Protein AF-A0A2D9DN35-F1 (afdb_monomer_lite)

Sequence (174 aa):
MKTDWNKLDKQLSEEIQSYGTCRSKKAFEMILGDEWIEDAVEKAINYNGHSSELAMNCLRHISSTKAAKIAYGIYKGENKGEMNSMAVWLIKQLAVKESYEWIEEFLNDKKVIGWGIGVLDQLLWCEIIDYEDEKKRVDFLLELTLKNSNGELKENVDFIRNYLNEREKTTANN

Secondary structure (DSSP, 8-state):
----HHHHHHHHHHH----SHHHHHHHHHHHHHHHHHHHHHHHHHS--SHHHHHHHHHHHHHT-HHHHHHHHHHHHSS--SHHHHHHHHHHHHH--GGGGGGHHHHHH-TTTHHHHHHHHHHHHHTTSS-HHHHHHHHHHHHHHHHHHTTTTTHHHHHHHHHHHHHHHHHHTT-

pLDDT: mean 91.69, std 9.45, range [47.16, 98.69]

Radius of gyration: 17.57 Å; chains: 1; bounding box: 43×41×51 Å

Structure (mmCIF, N/CA/C/O backbone):
data_AF-A0A2D9DN35-F1
#
_entry.id   AF-A0A2D9DN35-F1
#
loop_
_atom_site.group_PDB
_atom_site.id
_atom_site.type_symbol
_atom_site.label_atom_id
_atom_site.label_alt_id
_atom_site.label_comp_id
_atom_site.label_asym_id
_atom_site.label_entity_id
_atom_site.label_seq_id
_atom_site.pdbx_PDB_ins_code
_atom_site.Cartn_x
_atom_site.Cartn_y
_atom_site.Cartn_z
_atom_site.occupancy
_atom_site.B_iso_or_equiv
_atom_site.auth_seq_id
_atom_site.auth_comp_id
_atom_site.auth_asym_id
_atom_site.auth_atom_id
_atom_site.pdbx_PDB_model_num
ATOM 1 N N . MET A 1 1 ? 23.086 4.054 -20.571 1.00 72.56 1 MET A N 1
ATOM 2 C CA . MET A 1 1 ? 21.804 3.410 -20.929 1.00 72.56 1 MET A CA 1
ATOM 3 C C . MET A 1 1 ? 21.143 4.211 -22.047 1.00 72.56 1 MET A C 1
ATOM 5 O O . MET A 1 1 ? 21.237 5.432 -22.008 1.00 72.56 1 MET A O 1
ATOM 9 N N . LYS A 1 2 ? 20.549 3.563 -23.059 1.00 85.69 2 LYS A N 1
ATOM 10 C CA . LYS A 1 2 ? 19.757 4.227 -24.112 1.00 85.69 2 LYS A CA 1
ATOM 11 C C . LYS A 1 2 ? 18.349 3.633 -24.096 1.00 85.69 2 LYS A C 1
ATOM 13 O O . LYS A 1 2 ? 18.225 2.418 -24.196 1.00 85.69 2 LYS A O 1
ATOM 18 N N . THR A 1 3 ? 17.332 4.479 -23.977 1.00 91.31 3 THR A N 1
ATOM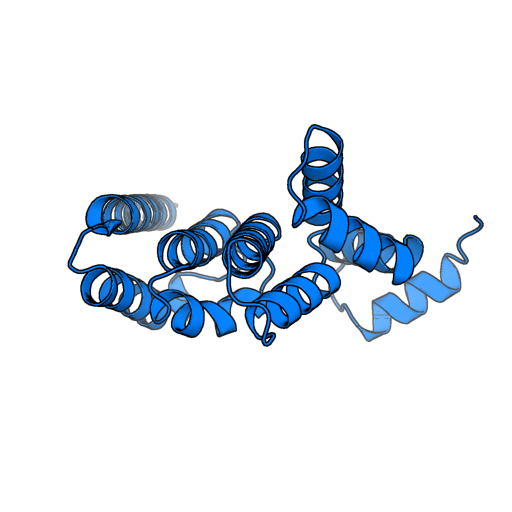 19 C CA . THR A 1 3 ? 15.924 4.065 -23.997 1.00 91.31 3 THR A CA 1
ATOM 20 C C . THR A 1 3 ? 15.382 4.158 -25.418 1.00 91.31 3 THR A C 1
ATOM 22 O O . THR A 1 3 ? 15.498 5.204 -26.057 1.00 91.31 3 THR A O 1
ATOM 25 N N . ASP A 1 4 ? 14.780 3.076 -25.911 1.00 93.31 4 ASP A N 1
ATOM 26 C CA . ASP A 1 4 ? 13.953 3.116 -27.119 1.00 93.31 4 ASP A CA 1
ATOM 27 C C . ASP A 1 4 ? 12.563 3.644 -26.744 1.00 93.31 4 ASP A C 1
ATOM 29 O O . ASP A 1 4 ? 11.698 2.902 -26.272 1.00 93.31 4 ASP A O 1
ATOM 33 N N . TRP A 1 5 ? 12.376 4.954 -26.911 1.00 92.56 5 TRP A N 1
ATOM 34 C CA . TRP A 1 5 ? 11.144 5.645 -26.533 1.00 92.56 5 TRP A CA 1
ATOM 35 C C . TRP A 1 5 ? 9.914 5.149 -27.299 1.00 92.56 5 TRP A C 1
ATOM 37 O O . TRP A 1 5 ? 8.836 5.091 -26.717 1.00 92.56 5 TRP A O 1
ATOM 47 N N . ASN A 1 6 ? 10.066 4.731 -28.561 1.00 92.94 6 ASN A N 1
ATOM 48 C CA . ASN A 1 6 ? 8.948 4.230 -29.365 1.00 92.94 6 ASN A CA 1
ATOM 49 C C . ASN A 1 6 ? 8.497 2.851 -28.882 1.00 92.94 6 ASN A C 1
ATOM 51 O O . ASN A 1 6 ? 7.301 2.580 -28.777 1.00 92.94 6 ASN A O 1
ATOM 55 N N . LYS A 1 7 ? 9.454 1.974 -28.557 1.00 91.88 7 LYS A N 1
ATOM 56 C CA . LYS A 1 7 ? 9.143 0.667 -27.970 1.00 91.88 7 LYS A CA 1
ATOM 57 C C . LYS A 1 7 ? 8.478 0.815 -26.600 1.00 91.88 7 LYS A C 1
ATOM 59 O O . LYS A 1 7 ? 7.496 0.125 -26.337 1.00 91.88 7 LYS A O 1
ATOM 64 N N . LEU A 1 8 ? 8.996 1.709 -25.757 1.00 91.62 8 LEU A N 1
ATOM 65 C CA . LEU A 1 8 ? 8.451 1.964 -24.424 1.00 91.62 8 LEU A CA 1
ATOM 66 C C . LEU A 1 8 ? 7.024 2.519 -24.495 1.00 91.62 8 LEU A C 1
ATOM 68 O O . LEU A 1 8 ? 6.140 2.017 -23.809 1.00 91.62 8 LEU A O 1
ATOM 72 N N . ASP A 1 9 ? 6.778 3.501 -25.365 1.00 90.12 9 ASP A N 1
ATOM 73 C CA . ASP A 1 9 ? 5.440 4.066 -25.554 1.00 90.12 9 ASP A CA 1
ATOM 74 C C . ASP A 1 9 ? 4.434 3.018 -26.051 1.00 90.12 9 ASP A C 1
ATOM 76 O O . ASP A 1 9 ? 3.304 2.958 -25.563 1.00 90.12 9 ASP A O 1
ATOM 80 N N . LYS A 1 10 ? 4.859 2.129 -26.960 1.00 89.50 10 LYS A N 1
ATOM 81 C CA . LYS A 1 10 ? 4.018 1.023 -27.430 1.00 89.50 10 LYS A CA 1
ATOM 82 C C . LYS A 1 10 ? 3.609 0.090 -26.286 1.00 89.50 10 LYS A C 1
ATOM 84 O O . LYS A 1 10 ? 2.426 -0.199 -26.151 1.00 89.50 10 LYS A O 1
ATOM 89 N N . GLN A 1 11 ? 4.560 -0.336 -25.455 1.00 88.94 11 GLN A N 1
ATOM 90 C CA . GLN A 1 11 ? 4.280 -1.212 -24.310 1.00 88.94 11 GLN A CA 1
ATOM 91 C C . GLN A 1 11 ? 3.363 -0.531 -23.280 1.00 88.94 11 GLN A C 1
ATOM 93 O O . GLN A 1 11 ? 2.413 -1.135 -22.794 1.00 88.94 11 GLN A O 1
ATOM 98 N N . LEU A 1 12 ? 3.588 0.755 -22.998 1.00 87.69 12 LEU A N 1
ATOM 99 C CA . LEU A 1 12 ? 2.757 1.517 -22.062 1.00 87.69 12 LEU A CA 1
ATOM 100 C C . LEU A 1 12 ? 1.324 1.720 -22.560 1.00 87.69 12 LEU A C 1
ATOM 102 O O . LEU A 1 12 ? 0.401 1.726 -21.753 1.00 87.69 12 LEU A O 1
ATOM 106 N N . SER A 1 13 ? 1.124 1.890 -23.869 1.00 84.06 13 SER A N 1
ATOM 107 C CA . SER A 1 13 ? -0.213 2.006 -24.470 1.00 84.06 13 SER A CA 1
ATOM 108 C C . SER A 1 13 ? -1.058 0.744 -24.311 1.00 84.06 13 SER A C 1
ATOM 110 O O . SER A 1 13 ? -2.281 0.843 -24.272 1.00 84.06 13 SER A O 1
ATOM 112 N N . GLU A 1 14 ? -0.423 -0.425 -24.227 1.00 79.25 14 GLU A N 1
ATOM 113 C CA . GLU A 1 14 ? -1.110 -1.704 -24.028 1.00 79.25 14 GLU A CA 1
ATOM 114 C C . GLU A 1 14 ? -1.547 -1.889 -22.561 1.00 79.25 14 GLU A C 1
ATOM 116 O O . GLU A 1 14 ? -2.594 -2.482 -22.308 1.00 79.25 14 GLU A O 1
ATOM 121 N N . GLU A 1 15 ? -0.795 -1.337 -21.598 1.00 72.62 15 GLU A N 1
ATOM 122 C CA . GLU A 1 15 ? -1.055 -1.501 -20.158 1.00 72.62 15 GLU A CA 1
ATOM 123 C C . GLU A 1 15 ? -1.851 -0.351 -19.516 1.00 72.62 15 GLU A C 1
ATOM 125 O O . GLU A 1 15 ? -2.627 -0.574 -18.587 1.00 72.62 15 GLU A O 1
ATOM 130 N N . ILE A 1 16 ? -1.654 0.892 -19.968 1.00 72.50 16 ILE A N 1
ATOM 131 C CA . ILE A 1 16 ? -2.187 2.097 -19.320 1.00 72.50 16 ILE A CA 1
ATOM 132 C C . ILE A 1 16 ? -2.898 2.971 -20.357 1.00 72.50 16 ILE A C 1
ATOM 134 O O . ILE A 1 16 ? -2.273 3.657 -21.167 1.00 72.50 16 ILE A O 1
ATOM 138 N N . GLN A 1 17 ? -4.230 3.016 -20.261 1.00 61.88 17 GLN A N 1
ATOM 139 C CA . GLN A 1 17 ? -5.089 3.870 -21.099 1.00 61.88 17 GLN A CA 1
ATOM 140 C C . GLN A 1 17 ? -5.098 5.351 -20.670 1.00 61.88 17 GLN A C 1
ATOM 142 O O . GLN A 1 17 ? -5.709 6.188 -21.328 1.00 61.88 17 GLN A O 1
ATOM 147 N N . SER A 1 18 ? -4.425 5.682 -19.565 1.00 64.06 18 SER A N 1
ATOM 148 C CA . SER A 1 18 ? -4.316 7.040 -19.029 1.00 64.06 18 SER A CA 1
ATOM 149 C C . SER A 1 18 ? -3.029 7.739 -19.488 1.00 64.06 18 SER A C 1
ATOM 151 O O . SER A 1 18 ? -1.944 7.150 -19.510 1.00 64.06 18 SER A O 1
ATOM 153 N N . TYR A 1 19 ? -3.141 9.022 -19.831 1.00 61.59 19 TYR A N 1
ATOM 154 C CA . TYR A 1 19 ? -2.007 9.898 -20.130 1.00 61.59 19 TYR A CA 1
ATOM 155 C C . TYR A 1 19 ? -1.589 10.687 -18.877 1.00 61.59 19 TYR A C 1
ATOM 157 O O . TYR A 1 19 ? -2.409 10.976 -18.010 1.00 61.59 19 TYR A O 1
ATOM 165 N N . GLY A 1 20 ? -0.310 11.069 -18.781 1.00 75.69 20 GLY A N 1
ATOM 166 C CA . GLY A 1 20 ? 0.207 11.905 -17.688 1.00 75.69 20 GLY A CA 1
ATOM 167 C C . GLY A 1 20 ? 1.037 11.144 -16.649 1.00 75.69 20 GLY A C 1
ATOM 168 O O . GLY A 1 20 ? 1.746 10.193 -16.979 1.00 75.69 20 GLY A O 1
ATOM 169 N N . THR A 1 21 ? 0.988 11.585 -15.388 1.00 82.69 21 THR A N 1
ATOM 170 C CA . THR A 1 21 ? 1.923 11.176 -14.320 1.00 82.69 21 THR A CA 1
ATOM 171 C C . THR A 1 21 ? 2.002 9.660 -14.108 1.00 82.69 21 THR A C 1
ATOM 173 O O . THR A 1 21 ? 3.099 9.135 -13.929 1.00 82.69 21 THR A O 1
ATOM 176 N N . CYS A 1 22 ? 0.881 8.933 -14.181 1.00 82.31 22 CYS A N 1
ATOM 177 C CA . CYS A 1 22 ? 0.867 7.473 -14.017 1.00 82.31 22 CYS A CA 1
ATOM 178 C C . CYS A 1 22 ? 1.678 6.754 -15.106 1.00 82.31 22 CYS A C 1
ATOM 180 O O . CYS A 1 22 ? 2.436 5.830 -14.813 1.00 82.31 22 CYS A O 1
ATOM 182 N N . ARG A 1 23 ? 1.578 7.223 -16.356 1.00 86.50 23 ARG A N 1
ATOM 183 C CA . ARG A 1 23 ? 2.323 6.673 -17.495 1.00 86.50 23 ARG A CA 1
ATOM 184 C C . ARG A 1 23 ? 3.824 6.925 -17.350 1.00 86.50 23 ARG A C 1
ATOM 186 O O . ARG A 1 23 ? 4.614 6.015 -17.579 1.00 86.50 23 ARG A O 1
ATOM 193 N N . SER A 1 24 ? 4.221 8.117 -16.897 1.00 90.62 24 SER A N 1
ATOM 194 C CA . SER A 1 24 ? 5.630 8.455 -16.635 1.00 90.62 24 SER A CA 1
ATOM 195 C C . SER A 1 24 ? 6.232 7.624 -15.502 1.00 90.62 24 SER A C 1
ATOM 197 O O . SER A 1 24 ? 7.355 7.142 -15.620 1.00 90.62 24 SER A O 1
ATOM 199 N N . LYS A 1 25 ? 5.484 7.411 -14.415 1.00 91.81 25 LYS A N 1
ATOM 200 C CA . LYS A 1 25 ? 5.902 6.552 -13.297 1.00 91.81 25 LYS A CA 1
ATOM 201 C C . LYS A 1 25 ? 6.174 5.118 -13.754 1.00 91.81 25 LYS A C 1
ATOM 203 O O . LYS A 1 25 ? 7.239 4.572 -13.470 1.00 91.81 25 LYS A O 1
ATOM 208 N N . LYS A 1 26 ? 5.262 4.549 -14.549 1.00 90.75 26 LYS A N 1
ATOM 209 C CA . LYS A 1 26 ? 5.444 3.219 -15.142 1.00 90.75 26 LYS A CA 1
ATOM 210 C C . LYS A 1 26 ? 6.619 3.172 -16.120 1.00 90.75 26 LYS A C 1
ATOM 212 O O . LYS A 1 26 ? 7.404 2.231 -16.085 1.00 90.75 26 LYS A O 1
ATOM 217 N N . ALA A 1 27 ? 6.785 4.207 -16.943 1.00 92.81 27 ALA A N 1
ATOM 218 C CA . ALA A 1 27 ? 7.933 4.337 -17.834 1.00 92.81 27 ALA A CA 1
ATOM 219 C C . ALA A 1 27 ? 9.259 4.285 -17.057 1.00 92.81 27 ALA A C 1
ATOM 221 O O . ALA A 1 27 ? 10.172 3.570 -17.461 1.00 92.81 27 ALA A O 1
ATOM 222 N N . PHE A 1 28 ? 9.358 4.991 -15.924 1.00 94.25 28 PHE A N 1
ATOM 223 C CA . PHE A 1 28 ? 10.541 4.933 -15.064 1.00 94.25 28 PHE A CA 1
ATOM 224 C C . PHE A 1 28 ? 10.764 3.547 -14.461 1.00 94.25 28 PHE A C 1
ATOM 226 O O . PHE A 1 28 ? 11.894 3.071 -14.501 1.00 94.25 28 PHE A O 1
ATOM 233 N N . GLU A 1 29 ? 9.715 2.875 -13.974 1.00 93.31 29 GLU A N 1
ATOM 234 C CA . GLU A 1 29 ? 9.812 1.486 -13.495 1.00 93.31 29 GLU A CA 1
ATOM 235 C C . GLU A 1 29 ? 10.405 0.563 -14.580 1.00 93.31 29 GLU A C 1
ATOM 237 O O . GLU A 1 29 ? 11.322 -0.206 -14.304 1.00 93.31 29 GLU A O 1
ATOM 242 N N . MET A 1 30 ? 9.963 0.700 -15.836 1.00 92.94 30 MET A N 1
ATOM 243 C CA . MET A 1 30 ? 10.468 -0.094 -16.967 1.00 92.94 30 MET A CA 1
ATOM 244 C C . MET A 1 30 ? 11.896 0.273 -17.394 1.00 92.94 30 MET A C 1
ATOM 246 O O . MET A 1 30 ? 12.655 -0.600 -17.808 1.00 92.94 30 MET A O 1
ATOM 250 N N . ILE A 1 31 ? 12.263 1.556 -17.329 1.00 94.69 31 ILE A N 1
ATOM 251 C CA . ILE A 1 31 ? 13.608 2.039 -17.677 1.00 94.69 31 ILE A CA 1
ATOM 252 C C . ILE A 1 31 ? 14.641 1.584 -16.644 1.00 94.69 31 ILE A C 1
ATOM 254 O O . ILE A 1 31 ? 15.755 1.228 -17.021 1.00 94.69 31 ILE A O 1
ATOM 258 N N . LEU A 1 32 ? 14.288 1.632 -15.358 1.00 94.62 32 LEU A N 1
ATOM 259 C CA . LEU A 1 32 ? 15.157 1.203 -14.262 1.00 94.62 32 LEU A CA 1
ATOM 260 C C . LEU A 1 32 ? 15.327 -0.320 -14.262 1.00 94.62 32 LEU A C 1
ATOM 262 O O . LEU A 1 32 ? 16.431 -0.809 -14.032 1.00 94.62 32 LEU A O 1
ATOM 266 N N . GLY A 1 33 ? 14.262 -1.046 -14.608 1.00 94.50 33 GLY A N 1
ATOM 267 C CA . GLY A 1 33 ? 14.291 -2.492 -14.774 1.00 94.50 33 GLY A CA 1
ATOM 268 C C . GLY A 1 33 ? 14.248 -3.260 -13.455 1.00 94.50 33 GLY A C 1
ATOM 269 O O . GLY A 1 33 ? 14.333 -2.706 -12.360 1.00 94.50 33 GLY A O 1
ATOM 270 N N . ASP A 1 34 ? 14.089 -4.572 -13.589 1.00 95.56 34 ASP A N 1
ATOM 271 C CA . ASP A 1 34 ? 13.761 -5.477 -12.488 1.00 95.56 34 ASP A CA 1
ATOM 272 C C . ASP A 1 34 ? 14.842 -5.525 -11.410 1.00 95.56 34 ASP A C 1
ATOM 274 O O . ASP A 1 34 ? 14.535 -5.349 -10.235 1.00 95.56 34 ASP A O 1
ATOM 278 N N . GLU A 1 35 ? 16.100 -5.675 -11.826 1.00 96.56 35 GLU A N 1
ATOM 279 C CA . GLU A 1 35 ? 17.253 -5.760 -10.922 1.00 96.56 35 GLU A CA 1
ATOM 280 C C . GLU A 1 35 ? 17.375 -4.511 -10.042 1.00 96.56 35 GLU A C 1
ATOM 282 O O . GLU A 1 35 ? 17.629 -4.612 -8.844 1.00 96.56 35 GLU A O 1
ATOM 287 N N . TRP A 1 36 ? 17.142 -3.325 -10.616 1.00 96.81 36 TRP A N 1
ATOM 288 C CA . TRP A 1 36 ? 17.196 -2.077 -9.860 1.00 96.81 36 TRP A CA 1
ATOM 289 C C . TRP A 1 36 ? 16.062 -1.988 -8.835 1.00 96.81 36 TRP A C 1
ATOM 291 O O . TRP A 1 36 ? 16.273 -1.526 -7.716 1.00 96.81 36 TRP A O 1
ATOM 301 N N . ILE A 1 37 ? 14.854 -2.433 -9.201 1.00 98.06 3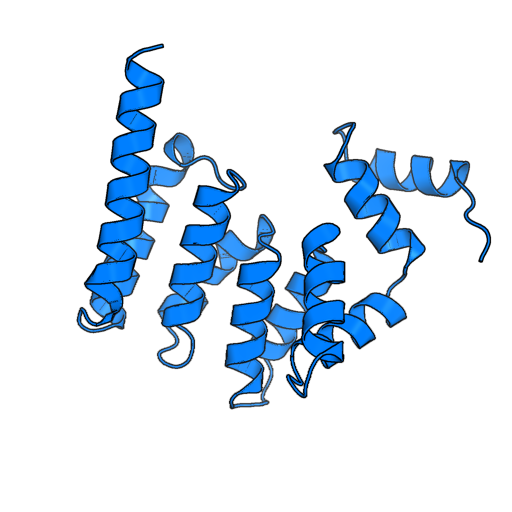7 ILE A N 1
ATOM 302 C CA . ILE A 1 37 ? 13.700 -2.431 -8.294 1.00 98.06 37 ILE A CA 1
ATOM 303 C C . ILE A 1 37 ? 13.921 -3.413 -7.140 1.00 98.06 37 ILE A C 1
ATOM 305 O O . ILE A 1 37 ? 13.636 -3.070 -5.994 1.00 98.06 37 ILE A O 1
ATOM 309 N N . GLU A 1 38 ? 14.432 -4.610 -7.426 1.00 97.31 38 GLU A N 1
ATOM 310 C CA . GLU A 1 38 ? 14.734 -5.631 -6.419 1.00 97.31 38 GLU A CA 1
ATOM 311 C C . GLU A 1 38 ? 15.802 -5.150 -5.429 1.00 97.31 38 GLU A C 1
ATOM 313 O O . GLU A 1 38 ? 15.555 -5.177 -4.221 1.00 97.31 38 GLU A O 1
ATOM 318 N N . ASP A 1 39 ? 16.921 -4.609 -5.926 1.00 96.12 39 ASP A N 1
ATOM 319 C CA . ASP A 1 39 ? 17.983 -4.024 -5.093 1.00 96.12 39 ASP A CA 1
ATOM 320 C C . ASP A 1 39 ? 17.453 -2.868 -4.232 1.00 96.12 39 ASP A C 1
ATOM 322 O O . ASP A 1 39 ? 17.688 -2.817 -3.023 1.00 96.12 39 ASP A O 1
ATOM 326 N N . ALA A 1 40 ? 16.656 -1.966 -4.813 1.00 97.31 40 ALA A N 1
ATOM 327 C CA . ALA A 1 40 ? 16.078 -0.849 -4.075 1.00 97.31 40 ALA A CA 1
ATOM 328 C C . ALA A 1 40 ? 15.108 -1.311 -2.973 1.00 97.31 40 ALA A C 1
ATOM 330 O O . ALA A 1 40 ? 15.092 -0.723 -1.889 1.00 97.31 40 ALA A O 1
ATOM 331 N N . VAL A 1 41 ? 14.311 -2.359 -3.215 1.00 97.19 41 VAL A N 1
ATOM 332 C CA . VAL A 1 41 ? 13.412 -2.937 -2.202 1.00 97.19 41 VAL A CA 1
ATOM 333 C C . VAL A 1 41 ? 14.216 -3.575 -1.077 1.00 97.19 41 VAL A C 1
ATOM 335 O O . VAL A 1 41 ? 13.962 -3.277 0.092 1.00 97.19 41 VAL A O 1
ATOM 338 N N . GLU A 1 42 ? 15.203 -4.407 -1.413 1.00 95.12 42 GLU A N 1
ATOM 339 C CA . GLU A 1 42 ? 16.092 -5.023 -0.429 1.00 95.12 42 GLU A CA 1
ATOM 340 C C . GLU A 1 42 ? 16.769 -3.947 0.425 1.00 95.12 42 GLU A C 1
ATOM 342 O O . GLU A 1 42 ? 16.766 -4.018 1.657 1.00 95.12 42 GLU A O 1
ATOM 347 N N . LYS A 1 43 ? 17.280 -2.894 -0.217 1.00 95.56 43 LYS A N 1
ATOM 348 C CA . LYS A 1 43 ? 17.971 -1.800 0.457 1.00 95.56 43 LYS A CA 1
ATOM 349 C C . LYS A 1 43 ? 17.058 -0.976 1.361 1.00 95.56 43 LYS A C 1
ATOM 351 O O . LYS A 1 43 ? 17.489 -0.556 2.439 1.00 95.56 43 LYS A O 1
ATOM 356 N N . ALA A 1 44 ? 15.819 -0.736 0.936 1.00 95.50 44 ALA A N 1
ATOM 357 C CA . ALA A 1 44 ? 14.815 -0.022 1.717 1.00 95.50 44 ALA A CA 1
ATOM 358 C C . ALA A 1 44 ? 14.360 -0.824 2.950 1.00 95.50 44 ALA A C 1
ATOM 360 O O . ALA A 1 44 ? 14.175 -0.240 4.016 1.00 95.50 44 ALA A O 1
ATOM 361 N N . ILE A 1 45 ? 14.208 -2.147 2.818 1.00 93.75 45 ILE A N 1
ATOM 362 C CA . ILE A 1 45 ? 13.767 -3.040 3.902 1.00 93.75 45 ILE A CA 1
ATOM 363 C C . ILE A 1 45 ? 14.892 -3.316 4.902 1.00 93.75 45 ILE A C 1
ATOM 365 O O . ILE A 1 45 ? 14.648 -3.309 6.108 1.00 93.75 45 ILE A O 1
ATOM 369 N N . ASN A 1 46 ? 16.126 -3.512 4.426 1.00 89.38 46 ASN A N 1
ATOM 370 C CA . ASN A 1 46 ? 17.321 -3.678 5.257 1.00 89.38 46 ASN A CA 1
ATOM 371 C C . ASN A 1 46 ? 17.782 -2.324 5.823 1.00 89.38 46 ASN A C 1
ATOM 373 O O . ASN A 1 46 ? 18.893 -1.872 5.542 1.00 89.38 46 ASN A O 1
ATOM 377 N N . TYR A 1 47 ? 16.901 -1.658 6.572 1.00 76.81 47 TYR A N 1
ATOM 378 C CA . TYR A 1 47 ? 17.034 -0.285 7.055 1.00 76.81 47 TYR A CA 1
ATOM 379 C C . TYR A 1 47 ? 18.339 -0.071 7.839 1.00 76.81 47 TYR A C 1
ATOM 381 O O . TYR A 1 47 ? 18.427 -0.356 9.031 1.00 76.81 47 TYR A O 1
ATOM 389 N N . ASN A 1 48 ? 19.382 0.417 7.156 1.00 75.94 48 ASN A N 1
ATOM 390 C CA . ASN A 1 48 ? 20.740 0.519 7.703 1.00 75.94 48 ASN A CA 1
ATOM 391 C C . ASN A 1 48 ? 21.442 1.852 7.396 1.00 75.94 48 ASN A C 1
ATOM 393 O O . ASN A 1 48 ? 22.668 1.918 7.298 1.00 75.94 48 ASN A O 1
ATOM 397 N N . GLY A 1 49 ? 20.668 2.934 7.285 1.00 74.50 49 GLY A N 1
ATOM 398 C CA . GLY A 1 49 ? 21.170 4.307 7.178 1.00 74.50 49 GLY A CA 1
ATOM 399 C C . GLY A 1 49 ? 20.625 5.061 5.966 1.00 74.50 49 GLY A C 1
ATOM 400 O O . GLY A 1 49 ? 19.623 4.673 5.370 1.00 74.50 49 GLY A O 1
ATOM 401 N N . HIS A 1 50 ? 21.310 6.140 5.573 1.00 79.75 50 HIS A N 1
ATOM 402 C CA . HIS A 1 50 ? 20.843 7.086 4.542 1.00 79.75 50 HIS A CA 1
ATOM 403 C C . HIS A 1 50 ? 20.532 6.450 3.178 1.00 79.75 50 HIS A C 1
ATOM 405 O O . HIS A 1 50 ? 19.711 6.954 2.416 1.00 79.75 50 HIS A O 1
ATOM 411 N N . SER A 1 51 ? 21.185 5.334 2.856 1.00 88.25 51 SER A N 1
ATOM 412 C CA . SER A 1 51 ? 20.961 4.632 1.590 1.00 88.25 51 SER A CA 1
ATOM 413 C C . SER A 1 51 ? 19.606 3.912 1.536 1.00 88.25 51 SER A C 1
ATOM 415 O O . SER A 1 51 ? 19.032 3.817 0.454 1.00 88.25 51 SER A O 1
ATOM 417 N N . SER A 1 52 ? 19.052 3.482 2.675 1.00 91.62 52 SER A N 1
ATOM 418 C CA . SER A 1 52 ? 17.709 2.886 2.749 1.00 91.62 52 SER A CA 1
ATOM 419 C C . SER A 1 52 ? 16.612 3.924 2.517 1.00 91.62 52 SER A C 1
ATOM 421 O O . SER A 1 52 ? 15.662 3.670 1.779 1.00 91.62 52 SER A O 1
ATOM 423 N N . GLU A 1 53 ? 16.763 5.123 3.087 1.00 91.56 53 GLU A N 1
ATOM 424 C CA . GLU A 1 53 ? 15.821 6.227 2.878 1.00 91.56 53 GLU A CA 1
ATOM 425 C C . GLU A 1 53 ? 15.846 6.729 1.429 1.00 91.56 53 GLU A C 1
ATOM 427 O O . GLU A 1 53 ? 14.791 6.987 0.847 1.00 91.56 53 GLU A O 1
ATOM 432 N N . LEU A 1 54 ? 17.031 6.820 0.815 1.00 94.94 54 LEU A N 1
ATOM 433 C CA . LEU A 1 54 ? 17.146 7.171 -0.600 1.00 94.94 54 LEU A CA 1
ATOM 434 C C . LEU A 1 54 ? 16.446 6.134 -1.490 1.00 94.94 54 LEU A C 1
ATOM 436 O O . LEU A 1 54 ? 15.652 6.516 -2.348 1.00 94.94 54 LEU A O 1
ATOM 440 N N . ALA A 1 55 ? 16.692 4.840 -1.261 1.00 96.44 55 ALA A N 1
ATOM 441 C CA . ALA A 1 55 ? 16.046 3.767 -2.014 1.00 96.44 55 ALA A CA 1
ATOM 442 C C . ALA A 1 55 ? 14.514 3.821 -1.879 1.00 96.44 55 ALA A C 1
ATOM 444 O O . ALA A 1 55 ? 13.805 3.834 -2.887 1.00 96.44 55 ALA A O 1
ATOM 445 N N . MET A 1 56 ? 14.004 3.958 -0.649 1.00 96.00 56 MET A N 1
ATOM 446 C CA . MET A 1 56 ? 12.570 4.110 -0.388 1.00 96.00 56 MET A CA 1
ATOM 447 C C . MET A 1 56 ? 11.982 5.324 -1.113 1.00 96.00 56 MET A C 1
ATOM 449 O O . MET A 1 56 ? 10.956 5.193 -1.780 1.00 96.00 56 MET A O 1
ATOM 453 N N . ASN A 1 57 ? 12.628 6.492 -1.038 1.00 95.12 57 ASN A N 1
ATOM 454 C CA . ASN A 1 57 ? 12.122 7.706 -1.679 1.00 95.12 57 ASN A CA 1
ATOM 455 C C . ASN A 1 57 ? 12.092 7.587 -3.207 1.00 95.12 57 ASN A C 1
ATOM 457 O O . ASN A 1 57 ? 11.126 8.030 -3.832 1.00 95.12 57 ASN A O 1
ATOM 461 N N . CYS A 1 58 ? 13.100 6.952 -3.812 1.00 96.44 58 CYS A N 1
ATOM 462 C CA . CYS A 1 58 ? 13.095 6.680 -5.246 1.00 96.44 58 CYS A CA 1
ATOM 463 C C . CYS A 1 58 ? 11.919 5.770 -5.634 1.00 96.44 58 CYS A C 1
ATOM 465 O O . CYS A 1 58 ? 11.175 6.102 -6.557 1.00 96.44 58 CYS A O 1
ATOM 467 N N . LEU A 1 59 ? 11.697 4.675 -4.895 1.00 97.31 59 LEU A N 1
ATOM 468 C CA . LEU A 1 59 ? 10.572 3.761 -5.125 1.00 97.31 59 LEU A CA 1
ATOM 469 C C . LEU A 1 59 ? 9.209 4.441 -4.922 1.00 97.31 59 LEU A C 1
ATOM 471 O O . LEU A 1 59 ? 8.290 4.248 -5.722 1.00 97.31 59 LEU A O 1
ATOM 475 N N . ARG A 1 60 ? 9.080 5.276 -3.885 1.00 95.44 60 ARG A N 1
ATOM 476 C CA . ARG A 1 60 ? 7.876 6.068 -3.598 1.00 95.44 60 ARG A CA 1
ATOM 477 C C . ARG A 1 60 ? 7.566 7.050 -4.720 1.00 95.44 60 ARG A C 1
ATOM 479 O O . ARG A 1 60 ? 6.407 7.176 -5.111 1.00 95.44 60 ARG A O 1
ATOM 486 N N . HIS A 1 61 ? 8.580 7.723 -5.264 1.00 94.81 61 HIS A N 1
ATOM 487 C CA . HIS A 1 61 ? 8.387 8.704 -6.330 1.00 94.81 61 HIS A CA 1
ATOM 488 C C . HIS A 1 61 ? 7.810 8.071 -7.601 1.00 94.81 61 HIS A C 1
ATOM 490 O O . HIS A 1 61 ? 6.929 8.649 -8.240 1.00 94.81 61 HIS A O 1
ATOM 496 N N . ILE A 1 62 ? 8.253 6.856 -7.933 1.00 94.88 62 ILE A N 1
ATOM 497 C CA . ILE A 1 62 ? 7.721 6.101 -9.072 1.00 94.88 62 ILE A CA 1
ATOM 498 C C . ILE A 1 62 ? 6.453 5.303 -8.729 1.00 94.88 62 ILE A C 1
ATOM 500 O O . ILE A 1 62 ? 5.866 4.720 -9.631 1.00 94.88 62 ILE A O 1
ATOM 504 N N . SER A 1 63 ? 6.013 5.280 -7.463 1.00 92.75 63 SER A N 1
ATOM 505 C CA . SER A 1 63 ? 4.875 4.479 -6.973 1.00 92.75 63 SER A CA 1
ATOM 506 C C . SER A 1 63 ? 4.880 3.057 -7.548 1.00 92.75 63 SER A C 1
ATOM 508 O O . SER A 1 63 ? 3.905 2.613 -8.149 1.00 92.75 63 SER A O 1
ATOM 510 N N . SER A 1 64 ? 6.022 2.372 -7.439 1.00 94.56 64 SER A N 1
ATOM 511 C CA . SER A 1 64 ? 6.246 1.100 -8.130 1.00 94.56 64 SER A CA 1
ATOM 512 C C . SER A 1 64 ? 5.326 -0.006 -7.602 1.00 94.56 64 SER A C 1
ATOM 514 O O . SER A 1 64 ? 5.505 -0.517 -6.493 1.00 94.56 64 SER A O 1
ATOM 516 N N . THR A 1 65 ? 4.367 -0.432 -8.430 1.00 93.56 65 THR A N 1
ATOM 517 C CA . THR A 1 65 ? 3.541 -1.621 -8.168 1.00 93.56 65 THR A CA 1
ATOM 518 C C . THR A 1 65 ? 4.412 -2.870 -8.059 1.00 93.56 65 THR A C 1
ATOM 520 O O . THR A 1 65 ? 4.123 -3.756 -7.251 1.00 93.56 65 THR A O 1
ATOM 523 N N . LYS A 1 66 ? 5.493 -2.964 -8.846 1.00 96.06 66 LYS A N 1
ATOM 524 C CA . LYS A 1 66 ? 6.415 -4.100 -8.766 1.00 96.06 66 LYS A CA 1
ATOM 525 C C . LYS A 1 66 ? 7.103 -4.165 -7.402 1.00 96.06 66 LYS A C 1
ATOM 527 O O . LYS A 1 66 ? 7.083 -5.221 -6.774 1.00 96.06 66 LYS A O 1
ATOM 532 N N . ALA A 1 67 ? 7.620 -3.041 -6.910 1.00 97.94 67 ALA A N 1
ATOM 533 C CA . ALA A 1 67 ? 8.231 -2.948 -5.588 1.00 97.94 67 ALA A CA 1
ATOM 534 C C . ALA A 1 67 ? 7.249 -3.329 -4.475 1.00 97.94 67 ALA A C 1
ATOM 536 O O . ALA A 1 67 ? 7.601 -4.090 -3.576 1.00 97.94 67 ALA A O 1
ATOM 537 N N . ALA A 1 68 ? 5.995 -2.874 -4.570 1.00 97.88 68 ALA A N 1
ATOM 538 C CA . ALA A 1 68 ? 4.958 -3.233 -3.607 1.00 97.88 68 ALA A CA 1
ATOM 539 C C . ALA A 1 68 ? 4.669 -4.742 -3.597 1.00 97.88 68 ALA A C 1
ATOM 541 O O . ALA A 1 68 ? 4.524 -5.328 -2.528 1.00 97.88 68 ALA A O 1
ATOM 542 N N . LYS A 1 69 ? 4.638 -5.390 -4.769 1.00 97.94 69 LYS A N 1
ATOM 543 C CA . LYS A 1 69 ? 4.459 -6.847 -4.884 1.00 97.94 69 LYS A CA 1
ATOM 544 C C . LYS A 1 69 ? 5.644 -7.626 -4.314 1.00 97.94 69 LYS A C 1
ATOM 546 O O . LYS A 1 69 ? 5.424 -8.628 -3.640 1.00 97.94 69 LYS A O 1
ATOM 551 N N . ILE A 1 70 ? 6.877 -7.167 -4.540 1.00 97.50 70 ILE A N 1
ATOM 552 C CA . ILE A 1 70 ? 8.077 -7.781 -3.947 1.00 97.50 70 ILE A CA 1
ATOM 553 C C . ILE A 1 70 ? 8.027 -7.651 -2.421 1.00 97.50 70 ILE A C 1
ATOM 555 O O . ILE A 1 70 ? 8.177 -8.648 -1.718 1.00 97.50 70 ILE A O 1
ATOM 559 N N . ALA A 1 71 ? 7.739 -6.453 -1.902 1.00 97.50 71 ALA A N 1
ATOM 560 C CA . ALA A 1 71 ? 7.585 -6.223 -0.469 1.00 97.50 71 ALA A CA 1
ATOM 561 C C . ALA A 1 71 ? 6.470 -7.101 0.126 1.00 97.50 71 ALA A C 1
ATOM 563 O O . ALA A 1 71 ? 6.664 -7.741 1.156 1.00 97.50 71 ALA A O 1
ATOM 564 N N . TYR A 1 72 ? 5.329 -7.229 -0.554 1.00 97.81 72 TYR A N 1
ATOM 565 C CA . TYR A 1 72 ? 4.266 -8.131 -0.115 1.00 97.81 72 TYR A CA 1
ATOM 566 C C . TYR A 1 72 ? 4.724 -9.597 -0.111 1.00 97.81 72 TYR A C 1
ATOM 568 O O . TYR A 1 72 ? 4.474 -10.313 0.854 1.00 97.81 72 TYR A O 1
ATOM 576 N N . GLY A 1 73 ? 5.485 -10.032 -1.119 1.00 96.81 73 GLY A N 1
ATOM 577 C CA . GLY A 1 73 ? 6.128 -11.348 -1.132 1.00 96.81 73 GLY A CA 1
ATOM 578 C C . GLY A 1 73 ? 7.055 -11.580 0.068 1.00 96.81 73 GLY A C 1
ATOM 579 O O . GLY A 1 73 ? 7.008 -12.647 0.676 1.00 96.81 73 GLY A O 1
ATOM 580 N N . ILE A 1 74 ? 7.838 -10.570 0.465 1.00 95.56 74 ILE A N 1
ATOM 581 C CA . ILE A 1 74 ? 8.698 -10.622 1.660 1.00 95.56 74 ILE A CA 1
ATOM 582 C C . ILE A 1 74 ? 7.858 -10.740 2.935 1.00 95.56 74 ILE A C 1
ATOM 584 O O . ILE A 1 74 ? 8.168 -11.565 3.792 1.00 95.56 74 ILE A O 1
ATOM 588 N N . TYR A 1 75 ? 6.772 -9.970 3.048 1.00 96.06 75 TYR A N 1
ATOM 589 C CA . TYR A 1 75 ? 5.828 -10.077 4.162 1.00 96.06 75 TYR A CA 1
ATOM 590 C C . TYR A 1 75 ? 5.234 -11.493 4.286 1.00 96.06 75 TYR A C 1
ATOM 592 O O . TYR A 1 75 ? 5.159 -12.029 5.393 1.00 96.06 75 TYR A O 1
ATOM 600 N N . LYS A 1 76 ? 4.861 -12.105 3.153 1.00 94.94 76 LYS A N 1
ATOM 601 C CA . LYS A 1 76 ? 4.277 -13.454 3.068 1.00 94.94 76 LYS A CA 1
ATOM 602 C C . LYS A 1 76 ? 5.284 -14.593 3.253 1.00 94.94 76 LYS A C 1
ATOM 604 O O . LYS A 1 76 ? 4.861 -15.732 3.447 1.00 94.94 76 LYS A O 1
ATOM 609 N N . GLY A 1 77 ? 6.580 -14.313 3.136 1.00 90.06 77 GLY A N 1
ATOM 610 C CA . GLY A 1 77 ? 7.640 -15.314 3.204 1.00 90.06 77 GLY A CA 1
ATOM 611 C C . GLY A 1 77 ? 7.786 -15.969 4.581 1.00 90.06 77 GLY A C 1
ATOM 612 O O . GLY A 1 77 ? 7.253 -15.511 5.589 1.00 90.06 77 GLY A O 1
ATOM 613 N N . GLU A 1 78 ? 8.559 -17.056 4.633 1.00 76.12 78 GLU A N 1
ATOM 614 C CA . GLU A 1 78 ? 8.829 -17.791 5.881 1.00 76.12 78 GLU A CA 1
ATOM 615 C C . GLU A 1 78 ? 9.747 -17.034 6.851 1.00 76.12 78 GLU A C 1
ATOM 617 O O . GLU A 1 78 ? 9.797 -17.365 8.041 1.00 76.12 78 GLU A O 1
ATOM 622 N N . ASN A 1 79 ? 10.445 -16.003 6.365 1.00 65.06 79 ASN A N 1
ATOM 623 C CA . ASN A 1 79 ? 11.192 -15.083 7.209 1.00 65.06 79 ASN A CA 1
ATOM 624 C C . ASN A 1 79 ? 10.209 -14.419 8.175 1.00 65.06 79 ASN A C 1
ATOM 626 O O . ASN A 1 79 ? 9.230 -13.812 7.758 1.00 65.06 79 ASN A O 1
ATOM 630 N N . LYS A 1 80 ? 10.444 -14.582 9.478 1.00 65.88 80 LYS A N 1
ATOM 631 C CA . LYS A 1 80 ? 9.617 -14.005 10.541 1.00 65.88 80 LYS A CA 1
ATOM 632 C C . LYS A 1 80 ? 10.473 -13.028 11.329 1.00 65.88 80 LYS A C 1
ATOM 634 O O . LYS A 1 80 ? 11.386 -13.451 12.030 1.00 65.88 80 LYS A O 1
ATOM 639 N N . GLY A 1 81 ? 10.155 -11.740 11.271 1.00 76.88 81 GLY A N 1
ATOM 640 C CA . GLY A 1 81 ? 10.845 -10.744 12.089 1.00 76.88 81 GLY A CA 1
ATOM 641 C C . GLY A 1 81 ? 10.580 -9.310 11.658 1.00 76.88 81 GLY A C 1
ATOM 642 O O . GLY A 1 81 ? 9.521 -8.992 11.121 1.00 76.88 81 GLY A O 1
ATOM 643 N N . GLU A 1 82 ? 11.566 -8.453 11.902 1.00 86.12 82 GLU A N 1
ATOM 644 C CA . GLU A 1 82 ? 11.544 -7.029 11.552 1.00 86.12 82 GLU A CA 1
ATOM 645 C C . GLU A 1 82 ? 11.350 -6.800 10.045 1.00 86.12 82 GLU A C 1
ATOM 647 O O . GLU 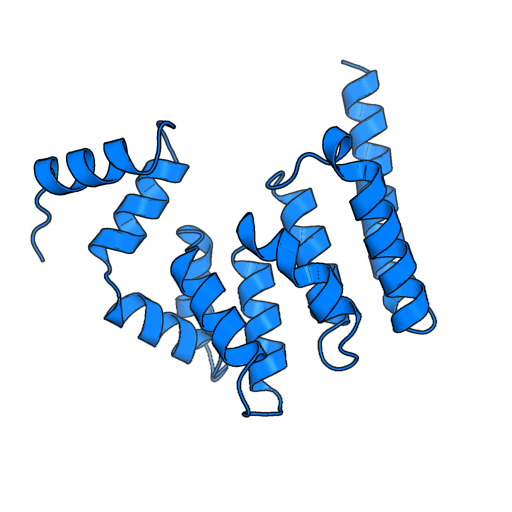A 1 82 ? 10.637 -5.880 9.656 1.00 86.12 82 GLU A O 1
ATOM 652 N N . MET A 1 83 ? 11.865 -7.698 9.196 1.00 89.44 83 MET A N 1
ATOM 653 C CA . MET A 1 83 ? 11.723 -7.608 7.737 1.00 89.44 83 MET A CA 1
ATOM 654 C C . MET A 1 83 ? 10.262 -7.604 7.267 1.00 89.44 83 MET A C 1
ATOM 656 O O . MET A 1 83 ? 9.929 -6.842 6.367 1.00 89.44 83 MET A O 1
ATOM 660 N N . ASN A 1 84 ? 9.371 -8.397 7.875 1.00 91.88 84 ASN A N 1
ATOM 661 C CA . ASN A 1 84 ? 7.948 -8.419 7.504 1.00 91.88 84 ASN A CA 1
ATOM 662 C C . ASN A 1 84 ? 7.293 -7.078 7.841 1.00 91.88 84 ASN A C 1
ATOM 664 O O . ASN A 1 84 ? 6.515 -6.549 7.053 1.00 91.88 84 ASN A O 1
ATOM 668 N N . SER A 1 85 ? 7.638 -6.510 8.999 1.00 93.94 85 SER A N 1
ATOM 669 C CA . SER A 1 85 ? 7.144 -5.198 9.418 1.00 93.94 85 SER A CA 1
ATOM 670 C C . SER A 1 85 ? 7.658 -4.093 8.497 1.00 93.94 85 SER A C 1
ATOM 672 O O . SER A 1 85 ? 6.869 -3.292 7.999 1.00 93.94 85 SER A O 1
ATOM 674 N N . MET A 1 86 ? 8.954 -4.113 8.172 1.00 94.94 86 MET A N 1
ATOM 675 C CA . MET A 1 86 ? 9.565 -3.171 7.233 1.00 94.94 86 MET A CA 1
ATOM 676 C C . MET A 1 86 ? 9.018 -3.310 5.811 1.00 94.94 86 MET A C 1
ATOM 678 O O . MET A 1 86 ? 8.884 -2.313 5.103 1.00 94.94 86 MET A O 1
ATOM 682 N N . ALA A 1 87 ? 8.630 -4.513 5.398 1.00 96.69 87 ALA A N 1
ATOM 683 C CA . ALA A 1 87 ? 7.962 -4.725 4.125 1.00 96.69 87 ALA A CA 1
ATOM 684 C C . ALA A 1 87 ? 6.577 -4.056 4.085 1.00 96.69 87 ALA A C 1
ATOM 686 O O . ALA A 1 87 ? 6.280 -3.339 3.131 1.00 96.69 87 ALA A O 1
ATOM 687 N N . VAL A 1 88 ? 5.754 -4.206 5.132 1.00 97.56 88 V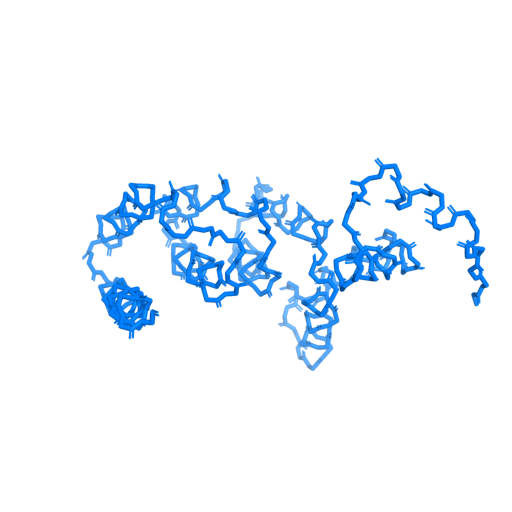AL A N 1
ATOM 688 C CA . VAL A 1 88 ? 4.446 -3.520 5.213 1.00 97.56 88 VAL A CA 1
ATOM 689 C C . VAL A 1 88 ? 4.620 -2.004 5.333 1.00 97.56 88 VAL A C 1
ATOM 691 O O . VAL A 1 88 ? 3.885 -1.246 4.698 1.00 97.56 88 VAL A O 1
ATOM 694 N N . TRP A 1 89 ? 5.639 -1.541 6.063 1.00 97.19 89 TRP A N 1
ATOM 695 C CA . TRP A 1 89 ? 6.022 -0.129 6.074 1.00 97.19 89 TRP A CA 1
ATOM 696 C C . TRP A 1 89 ? 6.369 0.380 4.670 1.00 97.19 89 TRP A C 1
ATOM 698 O O . TRP A 1 89 ? 5.895 1.446 4.281 1.00 97.19 89 TRP A O 1
ATOM 708 N N . LEU A 1 90 ? 7.144 -0.371 3.881 1.00 97.75 90 LEU A N 1
ATOM 709 C CA . LEU A 1 90 ? 7.474 0.028 2.514 1.00 97.75 90 LEU A CA 1
ATOM 710 C C . LEU A 1 90 ? 6.210 0.087 1.650 1.00 97.75 90 LEU A C 1
ATOM 712 O O . LEU A 1 90 ? 5.996 1.086 0.971 1.00 97.75 90 LEU A O 1
ATOM 716 N N . ILE A 1 91 ? 5.326 -0.914 1.731 1.00 98.38 91 ILE A N 1
ATOM 717 C CA . ILE A 1 91 ? 4.034 -0.918 1.020 1.00 98.38 91 ILE A CA 1
ATOM 718 C C . ILE A 1 91 ? 3.223 0.342 1.343 1.00 98.38 91 ILE A C 1
ATOM 720 O O . ILE A 1 91 ? 2.694 0.974 0.424 1.00 98.38 91 ILE A O 1
ATOM 724 N N . LYS A 1 92 ? 3.178 0.749 2.620 1.00 97.69 92 LYS A N 1
ATOM 725 C CA . LYS A 1 92 ? 2.570 2.021 3.029 1.00 97.69 92 LYS A CA 1
ATOM 726 C C . LYS A 1 92 ? 3.192 3.191 2.266 1.00 97.69 92 LYS A C 1
ATOM 728 O O . LYS A 1 92 ? 2.452 3.988 1.706 1.00 97.69 92 LYS A O 1
ATOM 733 N N . GLN A 1 93 ? 4.521 3.305 2.229 1.00 96.75 93 GLN A N 1
ATOM 734 C CA . GLN A 1 93 ? 5.193 4.429 1.559 1.00 96.75 93 GLN A CA 1
ATOM 735 C C . GLN A 1 93 ? 4.894 4.497 0.057 1.00 96.75 93 GLN A C 1
ATOM 737 O O . GLN A 1 93 ? 4.828 5.593 -0.498 1.00 96.75 93 GLN A O 1
ATOM 742 N N . LEU A 1 94 ? 4.723 3.347 -0.602 1.00 96.62 94 LEU A N 1
ATOM 743 C CA . LEU A 1 94 ? 4.478 3.274 -2.044 1.00 96.62 94 LEU A CA 1
ATOM 744 C C . LEU A 1 94 ? 3.051 3.674 -2.436 1.00 96.62 94 LEU A C 1
ATOM 746 O O . LEU A 1 94 ? 2.873 4.210 -3.530 1.00 96.62 94 LEU A O 1
ATOM 750 N N . ALA A 1 95 ? 2.072 3.430 -1.555 1.00 94.56 95 ALA A N 1
ATOM 751 C CA . ALA A 1 95 ? 0.667 3.811 -1.731 1.00 94.56 95 ALA A CA 1
ATOM 752 C C . ALA A 1 95 ? 0.089 3.408 -3.104 1.00 94.56 95 ALA A C 1
ATOM 754 O O . ALA A 1 95 ? -0.460 4.231 -3.835 1.00 94.56 95 ALA A O 1
ATOM 755 N N . VAL A 1 96 ? 0.253 2.140 -3.486 1.00 94.75 96 VAL A N 1
ATOM 756 C CA . VAL A 1 96 ? -0.255 1.611 -4.764 1.00 94.75 96 VAL A CA 1
ATOM 757 C C . VAL A 1 96 ? -1.643 1.003 -4.596 1.00 94.75 96 VAL A C 1
ATOM 759 O O . VAL A 1 96 ? -1.939 0.427 -3.557 1.00 94.75 96 VAL A O 1
ATOM 762 N N . LYS A 1 97 ? -2.492 1.076 -5.624 1.00 93.81 97 LYS A N 1
ATOM 763 C CA . LYS A 1 97 ? -3.892 0.626 -5.538 1.00 93.81 97 LYS A CA 1
ATOM 764 C C . LYS A 1 97 ? -4.029 -0.836 -5.105 1.00 93.81 97 LYS A C 1
ATOM 766 O O . LYS A 1 97 ? -4.904 -1.158 -4.309 1.00 93.81 97 LYS A O 1
ATOM 771 N N . GLU A 1 98 ? -3.153 -1.714 -5.588 1.00 95.12 98 GLU A N 1
ATOM 772 C CA . GLU A 1 98 ? -3.174 -3.139 -5.252 1.00 95.12 98 GLU A CA 1
ATOM 773 C C . GLU A 1 98 ? -2.997 -3.418 -3.757 1.00 95.12 98 GLU A C 1
ATOM 775 O O . GLU A 1 98 ? -3.472 -4.449 -3.284 1.00 95.12 98 GLU A O 1
ATOM 780 N N . SER A 1 99 ? -2.357 -2.518 -2.999 1.00 97.69 99 SER A N 1
ATOM 781 C CA . SER A 1 99 ? -2.158 -2.739 -1.567 1.00 97.69 99 SER A CA 1
ATOM 782 C C . SER A 1 99 ? -3.446 -2.649 -0.759 1.00 97.69 99 SER A C 1
ATOM 784 O O . SER A 1 99 ? -3.480 -3.163 0.359 1.00 97.69 99 SER A O 1
ATOM 786 N N . TYR A 1 100 ? -4.518 -2.088 -1.330 1.00 98.06 100 TYR A N 1
ATOM 787 C CA . TYR A 1 100 ? -5.834 -2.054 -0.700 1.00 98.06 100 TYR A CA 1
ATOM 788 C C . TYR A 1 100 ? -6.372 -3.459 -0.401 1.00 98.06 100 TYR A C 1
ATOM 790 O O . TYR A 1 100 ? -6.945 -3.705 0.662 1.00 98.06 100 TYR A O 1
ATOM 798 N N . GLU A 1 101 ? -6.093 -4.412 -1.294 1.00 97.94 101 GLU A N 1
ATOM 799 C CA . GLU A 1 101 ? -6.515 -5.806 -1.151 1.00 97.94 101 GLU A CA 1
ATOM 800 C C . GLU A 1 101 ? -5.773 -6.557 -0.039 1.00 97.94 101 GLU A C 1
ATOM 802 O O . GLU A 1 101 ? -6.226 -7.609 0.404 1.00 97.94 101 GLU A O 1
ATOM 807 N N . TRP A 1 102 ? -4.654 -6.020 0.451 1.00 98.50 102 TRP A N 1
ATOM 808 C CA . TRP A 1 102 ? -3.820 -6.669 1.468 1.00 98.50 102 TRP A CA 1
ATOM 809 C C . TRP A 1 102 ? -4.076 -6.148 2.885 1.00 98.50 102 TRP A C 1
ATOM 811 O O . TRP A 1 102 ? -3.616 -6.754 3.852 1.00 98.50 102 TRP A O 1
ATOM 821 N N . ILE A 1 103 ? -4.811 -5.040 3.035 1.00 98.56 103 ILE A N 1
ATOM 822 C CA . ILE A 1 103 ? -4.966 -4.352 4.326 1.00 98.56 103 ILE A CA 1
ATOM 823 C C . ILE A 1 103 ? -5.600 -5.259 5.369 1.00 98.56 103 ILE A C 1
ATOM 825 O O . ILE A 1 103 ? -5.100 -5.331 6.486 1.00 98.56 103 ILE A O 1
ATOM 829 N N . GLU A 1 104 ? -6.664 -5.981 5.020 1.00 98.56 104 GLU A N 1
ATOM 830 C CA . GLU A 1 104 ? -7.322 -6.888 5.963 1.00 98.56 104 GLU A CA 1
ATOM 831 C C . GLU A 1 104 ? -6.344 -7.931 6.519 1.00 98.56 104 GLU A C 1
ATOM 833 O O . GLU A 1 104 ? -6.359 -8.224 7.714 1.00 98.56 104 GLU A O 1
ATOM 838 N N . GLU A 1 105 ? -5.442 -8.447 5.685 1.00 98.19 105 GLU A N 1
ATOM 839 C CA . GLU A 1 105 ? -4.411 -9.377 6.133 1.00 98.19 105 GLU A CA 1
ATOM 840 C C . GLU A 1 105 ? -3.452 -8.709 7.130 1.00 98.19 105 GLU A C 1
ATOM 842 O O . GLU A 1 105 ? -3.228 -9.242 8.219 1.00 98.19 105 GLU A O 1
ATOM 847 N N . PHE A 1 106 ? -2.965 -7.504 6.818 1.00 98.12 106 PHE A N 1
ATOM 848 C CA . PHE A 1 106 ? -2.093 -6.747 7.722 1.00 98.12 106 PHE A CA 1
ATOM 849 C C . PHE A 1 106 ? -2.775 -6.424 9.054 1.00 98.12 106 PHE A C 1
ATOM 851 O O . PHE A 1 106 ? -2.137 -6.474 10.103 1.00 98.12 106 PHE A O 1
ATOM 858 N N . LEU A 1 107 ? -4.076 -6.124 9.033 1.00 98.50 107 LEU A N 1
ATOM 859 C CA . LEU A 1 107 ? -4.851 -5.820 10.235 1.00 98.50 107 LEU A CA 1
ATOM 860 C C . LEU A 1 107 ? -5.143 -7.052 11.101 1.00 98.50 107 LEU A C 1
ATOM 862 O O . LEU A 1 107 ? -5.476 -6.917 12.279 1.00 98.50 107 LEU A O 1
ATOM 866 N N . ASN A 1 108 ? -5.022 -8.259 10.549 1.00 98.00 108 ASN A N 1
ATOM 867 C CA . ASN A 1 108 ? -5.105 -9.506 11.309 1.00 98.00 108 ASN A CA 1
ATOM 868 C C . ASN A 1 108 ? -3.748 -9.941 11.889 1.00 98.00 108 ASN A C 1
ATOM 870 O O . ASN A 1 108 ? -3.708 -10.765 12.806 1.00 98.00 108 ASN A O 1
ATOM 874 N N . ASP A 1 109 ? -2.640 -9.367 11.420 1.00 95.88 109 ASP A N 1
ATOM 875 C CA . ASP A 1 109 ? -1.305 -9.645 11.939 1.00 95.88 109 ASP A CA 1
ATOM 876 C C . ASP A 1 109 ? -0.873 -8.599 12.976 1.00 95.88 109 ASP A C 1
ATOM 878 O O . ASP A 1 109 ? -0.482 -7.470 12.675 1.00 95.88 109 ASP A O 1
ATOM 882 N N . LYS A 1 110 ? -0.871 -9.025 14.243 1.00 93.44 110 LYS A N 1
ATOM 883 C CA . LYS A 1 110 ? -0.487 -8.213 15.407 1.00 93.44 110 LYS A CA 1
ATOM 884 C C . LYS A 1 110 ? 0.890 -7.555 15.283 1.00 93.44 110 LYS A C 1
ATOM 886 O O . LYS A 1 110 ? 1.116 -6.539 15.929 1.00 93.44 110 LYS A O 1
ATOM 891 N N . LYS A 1 111 ? 1.814 -8.115 14.497 1.00 93.00 111 LYS A N 1
ATOM 892 C CA . LYS A 1 111 ? 3.168 -7.561 14.342 1.00 93.00 111 LYS A CA 1
ATOM 893 C C . LYS A 1 111 ? 3.217 -6.355 13.413 1.00 93.00 111 LYS A C 1
ATOM 895 O O . LYS A 1 111 ? 4.165 -5.577 13.494 1.00 93.00 111 LYS A O 1
ATOM 900 N N . VAL A 1 112 ? 2.237 -6.222 12.520 1.00 96.06 112 VAL A N 1
ATOM 901 C CA . VAL A 1 112 ? 2.245 -5.212 11.452 1.00 96.06 112 VAL A CA 1
ATOM 902 C C . VAL A 1 112 ? 0.969 -4.380 11.396 1.00 96.06 112 VAL A C 1
ATOM 904 O O . VAL A 1 112 ? 0.919 -3.442 10.610 1.00 96.06 112 VAL A O 1
ATOM 907 N N . ILE A 1 113 ? -0.030 -4.654 12.240 1.00 97.38 113 ILE A N 1
ATOM 908 C CA . ILE A 1 113 ? -1.313 -3.935 12.286 1.00 97.38 113 ILE A CA 1
ATOM 909 C C . ILE A 1 113 ? -1.156 -2.406 12.305 1.00 97.38 113 ILE A C 1
ATOM 911 O O . ILE A 1 113 ? -1.891 -1.713 11.606 1.00 97.38 113 ILE A O 1
ATOM 915 N N . GLY A 1 114 ? -0.153 -1.878 13.019 1.00 97.12 114 GLY A N 1
ATOM 916 C CA . GLY A 1 114 ? 0.158 -0.443 13.031 1.00 97.12 114 GLY A CA 1
ATOM 917 C C . GLY A 1 114 ? 0.572 0.106 11.659 1.00 97.12 114 GLY A C 1
ATOM 918 O O . GLY A 1 114 ? 0.175 1.207 11.282 1.00 97.12 114 GLY A O 1
ATOM 919 N N . TRP A 1 115 ? 1.307 -0.674 10.863 1.00 97.81 115 TRP A N 1
ATOM 920 C CA . TRP A 1 115 ? 1.578 -0.328 9.468 1.00 97.81 115 TRP A CA 1
ATOM 921 C C . TRP A 1 115 ? 0.390 -0.614 8.559 1.00 97.81 115 TRP A C 1
ATOM 923 O O . TRP A 1 115 ? 0.150 0.180 7.658 1.00 97.81 115 TRP A O 1
ATOM 933 N N . GLY A 1 116 ? -0.384 -1.669 8.821 1.00 98.12 116 GLY A N 1
ATOM 934 C CA . GLY A 1 116 ? -1.598 -2.004 8.078 1.00 98.12 116 GLY A CA 1
ATOM 935 C C . GLY A 1 116 ? -2.608 -0.857 8.056 1.00 98.12 116 GLY A C 1
ATOM 936 O O . GLY A 1 116 ? -3.044 -0.449 6.981 1.00 98.12 116 GLY A O 1
ATOM 937 N N . ILE A 1 117 ? -2.904 -0.257 9.216 1.00 98.44 117 ILE A N 1
ATOM 938 C CA . ILE A 1 117 ? -3.763 0.936 9.269 1.00 98.44 117 ILE A CA 1
ATOM 939 C C . ILE A 1 117 ? -3.110 2.137 8.573 1.00 98.44 117 ILE A C 1
ATOM 941 O O . ILE A 1 117 ? -3.784 2.915 7.904 1.00 98.44 117 ILE A O 1
ATOM 945 N N . GLY A 1 118 ? -1.782 2.253 8.653 1.00 98.25 118 GLY A N 1
ATOM 946 C CA . GLY A 1 118 ? -1.029 3.271 7.928 1.00 98.25 118 GLY A CA 1
ATOM 947 C C . GLY A 1 118 ? -1.111 3.129 6.404 1.00 98.25 118 GLY A C 1
ATOM 948 O O . GLY A 1 118 ? -1.075 4.145 5.715 1.00 98.25 118 GLY A O 1
ATOM 949 N N . VAL A 1 119 ? -1.232 1.907 5.866 1.00 98.50 119 VAL A N 1
ATOM 950 C CA . VAL A 1 119 ? -1.489 1.679 4.432 1.00 98.50 119 VAL A CA 1
ATOM 951 C C . VAL A 1 119 ? -2.852 2.260 4.056 1.00 98.50 119 VAL A C 1
ATOM 953 O O . VAL A 1 119 ? -2.934 2.993 3.075 1.00 98.50 119 VAL A O 1
ATOM 956 N N . LEU A 1 120 ? -3.898 1.983 4.847 1.00 98.50 120 LEU A N 1
ATOM 957 C CA . LEU A 1 120 ? -5.242 2.522 4.605 1.00 98.50 120 LEU A CA 1
ATOM 958 C C . LEU A 1 120 ? -5.239 4.054 4.593 1.00 98.50 120 LEU A C 1
ATOM 960 O O . LEU A 1 120 ? -5.718 4.658 3.637 1.00 98.50 120 LEU A O 1
ATOM 964 N N . ASP A 1 121 ? -4.657 4.658 5.629 1.00 97.94 121 ASP A N 1
ATOM 965 C CA . ASP A 1 121 ? -4.501 6.109 5.754 1.00 97.94 121 ASP A CA 1
ATOM 966 C C . ASP A 1 121 ? -3.817 6.709 4.519 1.00 97.94 121 ASP A C 1
ATOM 968 O O . ASP A 1 121 ? -4.337 7.627 3.887 1.00 97.94 121 ASP A O 1
ATOM 972 N N . GLN A 1 122 ? -2.693 6.125 4.092 1.00 96.88 122 GLN A N 1
ATOM 973 C CA . GLN A 1 122 ? -1.944 6.645 2.953 1.00 96.88 122 GLN A CA 1
ATOM 974 C C . GLN A 1 122 ? -2.718 6.542 1.630 1.00 96.88 122 GLN A C 1
ATOM 976 O O . GLN A 1 122 ? -2.617 7.452 0.807 1.00 96.88 122 GLN A O 1
ATOM 981 N N . LEU A 1 123 ? -3.482 5.465 1.413 1.00 97.12 123 LEU A N 1
ATOM 982 C CA . LEU A 1 123 ? -4.308 5.307 0.211 1.00 97.12 123 LEU A CA 1
ATOM 983 C C . LEU A 1 123 ? -5.463 6.312 0.167 1.00 97.12 123 LEU A C 1
ATOM 985 O O . LEU A 1 123 ? -5.754 6.838 -0.907 1.00 97.12 123 LEU A O 1
ATOM 989 N N . LEU A 1 124 ? -6.087 6.593 1.315 1.00 96.38 124 LEU A N 1
ATOM 990 C CA . LEU A 1 124 ? -7.140 7.604 1.439 1.00 96.38 124 LEU A CA 1
ATOM 991 C C . LEU A 1 124 ? -6.577 9.011 1.221 1.00 96.38 124 LEU A C 1
ATOM 993 O O . LEU A 1 124 ? -7.116 9.769 0.419 1.00 96.38 124 LEU A O 1
ATOM 997 N N . TRP A 1 125 ? -5.465 9.336 1.885 1.00 93.88 125 TRP A N 1
ATOM 998 C CA . TRP A 1 125 ? -4.807 10.639 1.790 1.00 93.88 125 TRP A CA 1
ATOM 999 C C . TRP A 1 125 ? -4.308 10.953 0.377 1.00 93.88 125 TRP A C 1
ATOM 1001 O O . TRP A 1 125 ? -4.408 12.083 -0.092 1.00 93.88 125 TRP A O 1
ATOM 1011 N N . CYS A 1 126 ? -3.751 9.955 -0.314 1.00 91.69 126 CYS A N 1
ATOM 1012 C CA . CYS A 1 126 ? -3.289 10.101 -1.694 1.00 91.69 126 CYS A CA 1
ATOM 1013 C C . CYS A 1 126 ? -4.407 9.944 -2.735 1.00 91.69 126 CYS A C 1
ATOM 1015 O O . CYS A 1 126 ? -4.093 9.925 -3.924 1.00 91.69 126 CYS A O 1
ATOM 1017 N N . GLU A 1 127 ? -5.667 9.806 -2.306 1.00 92.44 127 GLU A N 1
ATOM 1018 C CA . GLU A 1 127 ? -6.839 9.630 -3.175 1.00 92.44 127 GLU A CA 1
ATOM 1019 C C . GLU A 1 127 ? -6.677 8.468 -4.176 1.00 92.44 127 GLU A C 1
ATOM 1021 O O . GLU A 1 127 ? -7.157 8.509 -5.306 1.00 92.44 127 GLU A O 1
ATOM 1026 N N . ILE A 1 128 ? -5.962 7.414 -3.766 1.00 93.06 128 ILE A N 1
ATOM 1027 C CA . ILE A 1 128 ? -5.731 6.212 -4.584 1.00 93.06 128 ILE A CA 1
ATOM 1028 C C . ILE A 1 128 ? -6.976 5.324 -4.604 1.00 93.06 128 ILE A C 1
ATOM 1030 O O . ILE A 1 128 ? -7.239 4.629 -5.590 1.00 93.06 128 ILE A O 1
ATOM 1034 N N . ILE A 1 129 ? -7.734 5.355 -3.508 1.00 93.81 129 ILE A N 1
ATOM 1035 C CA . ILE A 1 129 ? -9.068 4.775 -3.403 1.00 93.81 129 ILE A CA 1
ATOM 1036 C C . ILE A 1 129 ? -10.090 5.902 -3.260 1.00 93.81 129 ILE A C 1
ATOM 1038 O O . ILE A 1 129 ? -9.839 6.898 -2.575 1.00 93.81 129 ILE A O 1
ATOM 1042 N N . ASP A 1 130 ? -11.236 5.734 -3.911 1.00 90.31 130 ASP A N 1
ATOM 1043 C CA . ASP A 1 130 ? -12.369 6.630 -3.730 1.00 90.31 130 ASP A CA 1
ATOM 1044 C C . ASP A 1 130 ? -13.109 6.225 -2.455 1.00 90.31 130 ASP A C 1
ATOM 1046 O O . ASP A 1 130 ? -13.598 5.101 -2.328 1.00 90.31 130 ASP A O 1
ATOM 1050 N N . TYR A 1 131 ? -13.142 7.129 -1.480 1.00 89.69 131 TYR A N 1
ATOM 1051 C CA . TYR A 1 131 ? -13.788 6.859 -0.204 1.00 89.69 131 TYR A CA 1
ATOM 1052 C C . TYR A 1 131 ? -15.307 6.718 -0.344 1.00 89.69 131 TYR A C 1
ATOM 1054 O O . TYR A 1 131 ? -15.887 5.903 0.367 1.00 89.69 131 TYR A O 1
ATOM 1062 N N . GLU A 1 132 ? -15.951 7.457 -1.249 1.00 88.75 132 GLU A N 1
ATOM 1063 C CA . GLU A 1 132 ? -17.411 7.409 -1.389 1.00 88.75 132 GLU A CA 1
ATOM 1064 C C . GLU A 1 132 ? -17.868 6.042 -1.909 1.00 88.75 132 GLU A C 1
ATOM 1066 O O . GLU A 1 132 ? -18.821 5.455 -1.386 1.00 88.75 132 GLU A O 1
ATOM 1071 N N . ASP A 1 133 ? -17.126 5.488 -2.869 1.00 92.88 133 ASP A N 1
ATOM 1072 C CA . ASP A 1 133 ? -17.384 4.155 -3.418 1.00 92.88 133 ASP A CA 1
ATOM 1073 C C . ASP A 1 133 ? -17.034 3.040 -2.413 1.00 92.88 133 ASP A C 1
ATOM 1075 O O . ASP A 1 133 ? -17.731 2.025 -2.325 1.00 92.88 133 ASP A O 1
ATOM 1079 N N . GLU A 1 134 ? -15.983 3.232 -1.609 1.00 95.81 134 GLU A N 1
ATOM 1080 C CA . GLU A 1 134 ? -15.426 2.203 -0.719 1.00 95.81 134 GLU A CA 1
ATOM 1081 C C . GLU A 1 134 ? -15.810 2.368 0.763 1.00 95.81 134 GLU A C 1
ATOM 1083 O O . GLU A 1 134 ? -15.323 1.624 1.622 1.00 95.81 134 GLU A O 1
ATOM 1088 N N . LYS A 1 135 ? -16.715 3.299 1.095 1.00 94.94 135 LYS A N 1
ATOM 1089 C CA . LYS A 1 135 ? -17.055 3.695 2.477 1.00 94.94 135 LYS A CA 1
ATOM 1090 C C . LYS A 1 135 ? -17.292 2.512 3.411 1.00 94.94 135 LYS A C 1
ATOM 1092 O O . LYS A 1 135 ? -16.699 2.425 4.483 1.00 94.94 135 LYS A O 1
ATOM 1097 N N . LYS A 1 136 ? -18.096 1.539 2.971 1.00 97.00 136 LYS A N 1
ATOM 1098 C CA . LYS A 1 136 ? -18.418 0.338 3.765 1.00 97.00 136 LYS A CA 1
ATOM 1099 C C . LYS A 1 136 ? -17.183 -0.495 4.104 1.00 97.00 136 LYS A C 1
ATOM 1101 O O . LYS A 1 136 ? -17.094 -1.033 5.205 1.00 97.00 136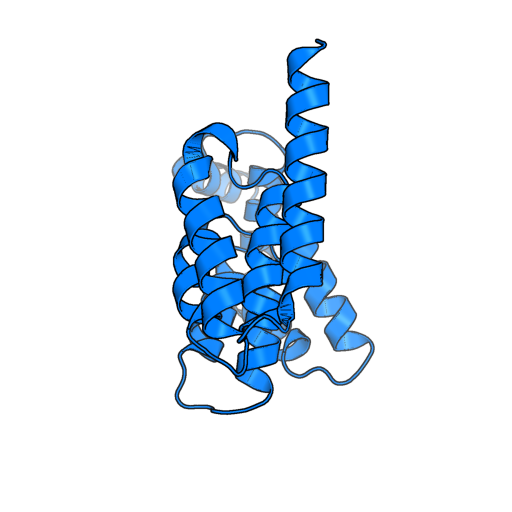 LYS A O 1
ATOM 1106 N N . ARG A 1 137 ? -16.256 -0.640 3.154 1.00 97.81 137 ARG A N 1
ATOM 1107 C CA . ARG A 1 137 ? -15.026 -1.412 3.347 1.00 97.81 137 ARG A CA 1
ATOM 1108 C C . ARG A 1 137 ? -14.052 -0.642 4.229 1.00 97.81 137 ARG A C 1
ATOM 1110 O O . ARG A 1 137 ? -13.464 -1.241 5.122 1.00 97.81 137 ARG A O 1
ATOM 1117 N N . VAL A 1 138 ? -13.933 0.671 4.042 1.00 98.00 138 VAL A N 1
ATOM 1118 C CA . VAL A 1 138 ? -13.128 1.537 4.916 1.00 98.00 138 VAL A CA 1
ATOM 1119 C C . VAL A 1 138 ? -13.622 1.456 6.362 1.00 98.00 138 VAL A C 1
ATOM 1121 O O . VAL A 1 138 ? -12.825 1.153 7.247 1.00 98.00 138 VAL A O 1
ATOM 1124 N N . ASP A 1 139 ? -14.926 1.604 6.601 1.00 97.50 139 ASP A N 1
ATOM 1125 C CA . ASP A 1 139 ? -15.521 1.477 7.938 1.00 97.50 139 ASP A CA 1
ATOM 1126 C C . ASP A 1 139 ? -15.242 0.104 8.563 1.00 97.50 139 ASP A C 1
ATOM 1128 O O . ASP A 1 139 ? -14.830 0.015 9.722 1.00 97.50 139 ASP A O 1
ATOM 1132 N N . PHE A 1 140 ? -15.397 -0.971 7.783 1.00 98.50 140 PHE A N 1
ATOM 1133 C CA . PHE A 1 140 ? -15.056 -2.323 8.222 1.00 98.50 140 PHE A CA 1
ATOM 1134 C C . PHE A 1 140 ? -13.583 -2.447 8.638 1.00 98.50 140 PHE A C 1
ATOM 1136 O O . PHE A 1 140 ? -13.302 -3.007 9.696 1.00 98.50 140 PHE A O 1
ATOM 1143 N N . LEU A 1 141 ? -12.644 -1.914 7.851 1.00 98.69 141 LEU A N 1
ATOM 1144 C CA . LEU A 1 141 ? -11.211 -1.980 8.157 1.00 98.69 141 LEU A CA 1
ATOM 1145 C C . LEU A 1 141 ? -10.853 -1.161 9.409 1.00 98.69 141 LEU A C 1
ATOM 1147 O O . LEU A 1 141 ? -10.022 -1.593 10.213 1.00 98.69 141 LEU A O 1
ATOM 1151 N N . LEU A 1 142 ? -11.496 -0.010 9.624 1.00 98.44 142 LEU A N 1
ATOM 1152 C CA . LEU A 1 142 ? -11.313 0.798 10.835 1.00 98.44 142 LEU A CA 1
ATOM 1153 C C . LEU A 1 142 ? -11.810 0.060 12.088 1.00 98.44 142 LEU A C 1
ATOM 1155 O O . LEU A 1 142 ? -11.100 -0.005 13.093 1.00 98.44 142 LEU A O 1
ATOM 1159 N N . GLU A 1 143 ? -12.988 -0.562 12.022 1.00 98.50 143 GLU A N 1
ATOM 1160 C CA . GLU A 1 143 ? -13.522 -1.382 13.117 1.00 98.50 143 GLU A CA 1
ATOM 1161 C C . GLU A 1 143 ? -12.678 -2.639 13.363 1.00 98.50 143 GLU A C 1
ATOM 1163 O O . GLU A 1 143 ? -12.383 -2.991 14.510 1.00 98.50 143 GLU A O 1
ATOM 1168 N N . LEU A 1 144 ? -12.220 -3.293 12.291 1.00 98.69 144 LEU A N 1
ATOM 1169 C CA . LEU A 1 144 ? -11.309 -4.430 12.380 1.00 98.69 144 LEU A CA 1
ATOM 1170 C C . LEU A 1 144 ? -10.009 -4.033 13.082 1.00 98.69 144 LEU A C 1
ATOM 1172 O O . LEU A 1 144 ? -9.538 -4.781 13.936 1.00 98.69 144 LEU A O 1
ATOM 1176 N N . THR A 1 145 ? -9.472 -2.848 12.782 1.00 98.44 145 THR A N 1
ATOM 1177 C CA . THR A 1 145 ? -8.282 -2.302 13.447 1.00 98.44 145 THR A CA 1
ATOM 1178 C C . THR A 1 145 ? -8.514 -2.159 14.946 1.00 98.44 145 THR A C 1
ATOM 1180 O O . THR A 1 145 ? -7.729 -2.694 15.723 1.00 98.44 145 THR A O 1
ATOM 1183 N N . LEU A 1 146 ? -9.608 -1.515 15.373 1.00 98.31 146 LEU A N 1
ATOM 1184 C CA . LEU A 1 146 ? -9.920 -1.336 16.799 1.00 98.31 146 LEU A CA 1
ATOM 1185 C C . LEU A 1 146 ? -10.060 -2.675 17.525 1.00 98.31 146 LEU A C 1
ATOM 1187 O O . LEU A 1 146 ? -9.486 -2.872 18.599 1.00 98.31 146 LEU A O 1
ATOM 1191 N N . LYS A 1 147 ? -10.797 -3.612 16.924 1.00 98.25 147 LYS A N 1
ATOM 1192 C CA . LYS A 1 147 ? -10.989 -4.957 17.466 1.00 98.25 147 LYS A CA 1
ATOM 1193 C C . LYS A 1 147 ? -9.656 -5.691 17.591 1.00 98.25 147 LYS A C 1
ATOM 1195 O O . LYS A 1 147 ? -9.318 -6.196 18.659 1.00 98.25 147 LYS A O 1
ATOM 1200 N N . ASN A 1 148 ? -8.886 -5.739 16.510 1.00 98.06 148 ASN A N 1
ATOM 1201 C CA . ASN A 1 148 ? -7.650 -6.504 16.448 1.00 98.06 148 ASN A CA 1
ATOM 1202 C C . ASN A 1 148 ? -6.469 -5.789 17.103 1.00 98.06 148 ASN A C 1
ATOM 1204 O O . ASN A 1 148 ? -5.455 -6.434 17.333 1.00 98.06 148 ASN A O 1
ATOM 1208 N N . SER A 1 149 ? -6.571 -4.518 17.479 1.00 97.25 149 SER A N 1
ATOM 1209 C CA . SER A 1 149 ? -5.581 -3.831 18.312 1.00 97.25 149 SER A CA 1
ATOM 1210 C C . SER A 1 149 ? -6.009 -3.736 19.779 1.00 97.25 149 SER A C 1
ATOM 1212 O O . SER A 1 149 ? -5.321 -3.087 20.553 1.00 97.25 149 SER A O 1
ATOM 1214 N N . ASN A 1 150 ? -7.158 -4.302 20.177 1.00 96.31 150 ASN A N 1
ATOM 1215 C CA . ASN A 1 150 ? -7.762 -4.076 21.500 1.00 96.31 150 ASN A CA 1
ATOM 1216 C C . ASN A 1 150 ? -7.893 -2.576 21.859 1.00 96.31 150 ASN A C 1
ATOM 1218 O O . ASN A 1 150 ? -7.717 -2.184 23.009 1.00 96.31 150 ASN A O 1
ATOM 1222 N N . GLY A 1 151 ? -8.161 -1.725 20.865 1.00 95.69 151 GLY A N 1
ATOM 1223 C CA . GLY A 1 151 ? -8.275 -0.276 21.033 1.00 95.69 151 GLY A CA 1
ATOM 1224 C C . GLY A 1 151 ? -6.953 0.498 21.098 1.00 95.69 151 GLY A C 1
ATOM 1225 O O . GLY A 1 151 ? -7.000 1.723 21.125 1.00 95.69 151 GLY A O 1
ATOM 1226 N N . GLU A 1 152 ? -5.786 -0.158 21.061 1.00 97.50 152 GLU A N 1
ATOM 1227 C CA . GLU A 1 152 ? -4.478 0.529 21.097 1.00 97.50 152 GLU A CA 1
ATOM 1228 C C . GLU A 1 152 ? -4.279 1.534 19.949 1.00 97.50 152 GLU A C 1
ATOM 1230 O O . GLU A 1 152 ? -3.645 2.565 20.138 1.00 97.50 152 GLU A O 1
ATOM 1235 N N . LEU A 1 153 ? -4.863 1.277 18.773 1.00 98.00 153 LEU A N 1
ATOM 1236 C CA . LEU A 1 153 ? -4.765 2.142 17.592 1.00 98.00 153 LEU A CA 1
ATOM 1237 C C . LEU A 1 153 ? -5.962 3.091 17.439 1.00 98.00 153 LEU A C 1
ATOM 1239 O O . LEU A 1 153 ? -6.254 3.560 16.337 1.00 98.00 153 LEU A O 1
ATOM 1243 N N . LYS A 1 154 ? -6.678 3.380 18.532 1.00 98.12 154 LYS A N 1
ATOM 1244 C CA . LYS A 1 154 ? -7.844 4.270 18.499 1.00 98.12 154 LYS A CA 1
ATOM 1245 C C . LYS A 1 154 ? -7.501 5.659 17.965 1.00 98.12 154 LYS A C 1
ATOM 1247 O O . LYS A 1 154 ? -8.247 6.178 17.148 1.00 98.12 154 LYS A O 1
ATOM 1252 N N . GLU A 1 155 ? -6.366 6.229 18.365 1.00 97.94 155 GLU A N 1
ATOM 1253 C CA . GLU A 1 155 ? -5.943 7.554 17.895 1.00 97.94 155 GLU A CA 1
ATOM 1254 C C . GLU A 1 155 ? -5.734 7.587 16.373 1.00 97.94 155 GLU A C 1
ATOM 1256 O O . GLU A 1 155 ? -6.163 8.534 15.718 1.00 97.94 155 GLU A O 1
ATOM 1261 N N . ASN A 1 156 ? -5.156 6.530 15.787 1.00 98.00 156 ASN A N 1
ATOM 1262 C CA . ASN A 1 156 ? -5.006 6.406 14.334 1.00 98.00 156 ASN A CA 1
ATOM 1263 C C . ASN A 1 156 ? -6.365 6.332 13.628 1.00 98.00 156 ASN A C 1
ATOM 1265 O O . ASN A 1 156 ? -6.571 6.989 12.610 1.00 98.00 156 ASN A O 1
ATOM 1269 N N . VAL A 1 157 ? -7.297 5.546 14.171 1.00 98.38 157 VAL A N 1
ATOM 1270 C CA . VAL A 1 157 ? -8.649 5.407 13.611 1.00 98.38 157 VAL A CA 1
ATOM 1271 C C . VAL A 1 157 ? -9.424 6.722 13.708 1.00 98.38 157 VAL A C 1
ATOM 1273 O O . VAL A 1 157 ? -10.054 7.136 12.735 1.00 98.38 157 VAL A O 1
ATOM 1276 N N . ASP A 1 158 ? -9.352 7.403 14.850 1.00 98.06 158 ASP A N 1
ATOM 1277 C CA . ASP A 1 158 ? -10.014 8.689 15.068 1.00 98.06 158 ASP A CA 1
ATOM 1278 C C . ASP A 1 158 ? -9.430 9.773 14.148 1.00 98.06 158 ASP A C 1
ATOM 1280 O O . ASP A 1 158 ? -10.185 10.565 13.582 1.00 98.06 158 ASP A O 1
ATOM 1284 N N . PHE A 1 159 ? -8.110 9.777 13.927 1.00 97.44 159 PHE A N 1
ATOM 1285 C CA . PHE A 1 159 ? -7.459 10.677 12.972 1.00 97.44 159 PHE A CA 1
ATOM 1286 C C . PHE A 1 159 ? -8.011 10.501 11.550 1.00 97.44 159 PHE A C 1
ATOM 1288 O O . PHE A 1 159 ? -8.440 11.479 10.936 1.00 97.44 159 PHE A O 1
ATOM 1295 N N . ILE A 1 160 ? -8.079 9.259 11.059 1.00 97.31 160 ILE A N 1
ATOM 1296 C CA . ILE A 1 160 ? -8.609 8.955 9.721 1.00 97.31 160 ILE A CA 1
ATOM 1297 C C . ILE A 1 160 ? -10.078 9.380 9.617 1.00 97.31 160 ILE A C 1
ATOM 1299 O O . ILE A 1 160 ? -10.465 10.048 8.661 1.00 97.31 160 ILE A O 1
ATOM 1303 N N . ARG A 1 161 ? -10.906 9.056 10.618 1.00 96.69 161 ARG A N 1
ATOM 1304 C CA . ARG A 1 161 ? -12.324 9.458 10.641 1.00 96.69 161 ARG A CA 1
ATOM 1305 C C . ARG A 1 161 ? -12.501 10.969 10.589 1.00 96.69 161 ARG A C 1
ATOM 1307 O O . ARG A 1 161 ? -13.360 11.458 9.860 1.00 96.69 161 ARG A O 1
ATOM 1314 N N . ASN A 1 162 ? -11.701 11.707 11.353 1.00 95.88 162 ASN A N 1
ATOM 1315 C CA . ASN A 1 162 ? -11.756 13.165 11.359 1.00 95.88 162 ASN A CA 1
ATOM 1316 C C . ASN A 1 162 ? -11.399 13.737 9.985 1.00 95.88 162 ASN A C 1
ATOM 1318 O O . ASN A 1 162 ? -12.155 14.559 9.471 1.00 95.88 162 ASN A O 1
ATOM 1322 N N . TYR A 1 163 ? -10.328 13.240 9.360 1.00 94.12 163 TYR A N 1
ATOM 1323 C CA . TYR A 1 163 ? -9.945 13.629 8.003 1.00 94.12 163 TYR A CA 1
ATOM 1324 C C . TYR A 1 163 ? -11.074 13.384 6.983 1.00 94.12 163 TYR A C 1
ATOM 1326 O O . TYR A 1 163 ? -11.418 14.277 6.208 1.00 94.12 163 TYR A O 1
ATOM 1334 N N . LEU A 1 164 ? -11.710 12.208 7.018 1.00 93.06 164 LEU A N 1
ATOM 1335 C CA . LEU A 1 164 ? -12.812 11.868 6.109 1.00 93.06 164 LEU A CA 1
ATOM 1336 C C . LEU A 1 164 ? -14.043 12.763 6.324 1.00 93.06 164 LEU A C 1
ATOM 1338 O O . LEU A 1 164 ? -14.620 13.262 5.360 1.00 93.06 164 LEU A O 1
ATOM 1342 N N . ASN A 1 165 ? -14.397 13.045 7.580 1.00 91.25 165 ASN A N 1
ATOM 1343 C CA . ASN A 1 165 ? -15.503 13.946 7.916 1.00 91.25 165 ASN A CA 1
ATOM 1344 C C . ASN A 1 165 ? -15.254 15.392 7.448 1.00 91.25 165 ASN A C 1
ATOM 1346 O O . ASN A 1 165 ? -16.186 16.095 7.054 1.00 91.25 165 ASN A O 1
ATOM 1350 N N . GLU A 1 166 ? -14.012 15.876 7.528 1.00 89.69 166 GLU A N 1
ATOM 1351 C CA . GLU A 1 166 ? -13.630 17.201 7.021 1.00 89.69 166 GLU A CA 1
ATOM 1352 C C . GLU A 1 166 ? -13.691 17.263 5.490 1.00 89.69 166 GLU A C 1
ATOM 1354 O O . GLU A 1 166 ? -14.153 18.263 4.924 1.00 89.69 166 GLU A O 1
ATOM 1359 N N . ARG A 1 167 ? -13.300 16.175 4.818 1.00 85.50 167 ARG A N 1
ATOM 1360 C CA . ARG A 1 167 ? -13.393 16.038 3.362 1.00 85.50 167 ARG A CA 1
ATOM 1361 C C . ARG A 1 167 ? -14.847 16.062 2.881 1.00 85.50 167 ARG A C 1
ATOM 1363 O O . ARG A 1 167 ? -15.163 16.878 2.019 1.00 85.50 167 ARG A O 1
ATOM 1370 N N . GLU A 1 168 ? -15.743 15.278 3.491 1.00 82.00 168 GLU A N 1
ATOM 1371 C CA . GLU A 1 168 ? -17.184 15.266 3.162 1.00 82.00 168 GLU A CA 1
ATOM 1372 C C . GLU A 1 168 ? -17.810 16.673 3.285 1.00 82.00 168 GLU A C 1
ATOM 1374 O O . GLU A 1 168 ? -18.528 17.130 2.393 1.00 82.00 168 GLU A O 1
ATOM 1379 N N . LYS A 1 169 ? -17.489 17.414 4.358 1.00 82.19 169 LYS A N 1
ATOM 1380 C CA . LYS A 1 169 ? -17.974 18.794 4.565 1.00 82.19 169 LYS A 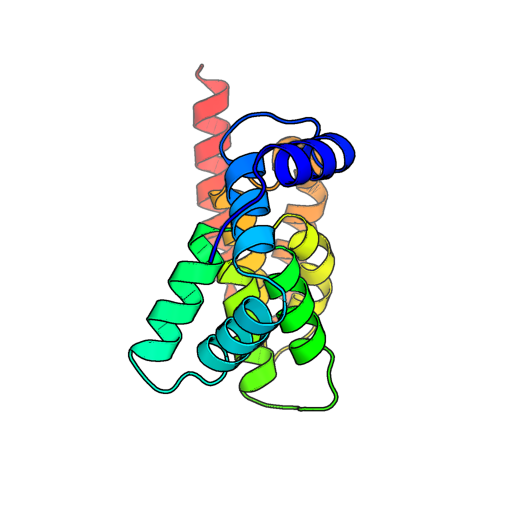CA 1
ATOM 1381 C C . LYS A 1 169 ? -17.478 19.774 3.505 1.00 82.19 169 LYS A C 1
ATOM 1383 O O . LYS A 1 169 ? -18.180 20.731 3.186 1.00 82.19 169 LYS A O 1
ATOM 1388 N N . THR A 1 170 ? -16.265 19.580 3.001 1.00 75.81 170 THR A N 1
ATOM 1389 C CA . THR A 1 170 ? -15.684 20.456 1.977 1.00 75.81 170 THR A CA 1
ATOM 1390 C C . THR A 1 170 ? -16.331 20.197 0.619 1.00 75.81 170 THR A C 1
ATOM 1392 O O . THR A 1 170 ? -16.674 21.145 -0.083 1.00 75.81 170 THR A O 1
ATOM 1395 N N . THR A 1 171 ? -16.577 18.930 0.278 1.00 68.38 171 THR A N 1
ATOM 1396 C CA . THR A 1 171 ? -17.250 18.543 -0.969 1.00 68.38 171 THR A CA 1
ATOM 1397 C C . THR A 1 171 ? -18.723 18.959 -0.993 1.00 68.38 171 THR A C 1
ATOM 1399 O O . THR A 1 171 ? -19.215 19.356 -2.039 1.00 68.38 171 THR A O 1
ATOM 1402 N N . ALA A 1 172 ? -19.423 18.938 0.147 1.00 62.81 172 ALA A N 1
ATOM 1403 C CA . ALA A 1 172 ? -20.835 19.332 0.231 1.00 62.81 172 ALA A CA 1
ATOM 1404 C C . ALA A 1 172 ? -21.094 20.852 0.115 1.00 62.81 172 ALA A C 1
ATOM 1406 O O . ALA A 1 172 ? -22.242 21.259 -0.056 1.00 62.81 172 ALA A O 1
ATOM 1407 N N . ASN A 1 173 ? -20.058 21.687 0.247 1.00 53.53 173 ASN A N 1
ATOM 1408 C CA . ASN A 1 173 ? -20.157 23.152 0.194 1.00 53.53 173 ASN A CA 1
ATOM 1409 C C . ASN A 1 173 ? -19.719 23.757 -1.157 1.00 53.53 173 ASN A C 1
ATOM 1411 O O . ASN A 1 173 ? -19.747 24.982 -1.296 1.00 53.53 173 ASN A O 1
ATOM 1415 N N . ASN A 1 174 ? -19.316 22.923 -2.120 1.00 47.16 174 ASN A N 1
ATOM 1416 C CA . ASN A 1 174 ? -18.953 23.302 -3.491 1.00 47.16 174 ASN A CA 1
ATOM 1417 C C . ASN A 1 174 ? -20.009 22.809 -4.485 1.00 47.16 174 ASN A C 1
ATOM 1419 O O . ASN A 1 174 ? -20.183 23.491 -5.519 1.00 47.16 174 ASN A O 1
#

Foldseek 3Di:
DDDPPVVLVVVLVVPDVDDDDLSVLVSVDVVCDDVNLLVLLVLLLVPDDDSNVVSLVVLQSSLDPSNLVVLVVQLVDPDDDSSVQSSLLSNLSSLALVCLVCLLVQLQDPVNVVSSLSSVLSNVVVVVDDCVVCVVVSVVSLVSNCVSNVNPCVVSSVVSVVVVVVVVVVVVVD